Protein AF-A0A9P5VCS3-F1 (afdb_monomer)

Secondary structure (DSSP, 8-state):
----HHHHHHHHHHHHHHHHHHHHHHHHHHHHHHHHHHHHHHHHHHHTT-HHHHHHTTT-HHHHHHHHHHHHHHHHHHHHHHHHHHHHHTTSTTHHHHHHHHHHHHHHHHHHHHHHHHHTS---HHHHHHHHHHTHHHH--

Organism: NCBI:txid64567

Foldseek 3Di:
DDDDPPVVVVVVVVVVVVVVVVVVVVVCCVPVVVVCLVVVVQVVCVVVVVPVLVVVLPPCVVLLVVQLVVLLVVLVVVLVVLVVVLVVLVVDPPVSVVVNCQVNQLSVVLSSVVNVCCRRVVDHPVVSVVVCVVPVVVSRD

pLDDT: mean 70.72, std 9.52, range [37.81, 92.75]

Mean predicted aligned error: 12.25 Å

InterPro domains:
  IPR052786 Outer_spore_wall_assembly [PTHR34292] (11-140)
  IPR059112 Sulfate transporter CysZ/Etoposide-induced protein 2.4 [PF07264] (11-136)

Radius of gyration: 20.96 Å; Cα contacts (8 Å, |Δi|>4): 54; chains: 1; bounding box: 42×33×68 Å

Sequence (141 aa):
MPTLPWVGERFVSVIFVLLEIALMIVLFYLIILPIYQDGLFDRVLKLRGLRHVLEANRGNDVAKCMRGVNGGLFILLCQIIVLILTLPLNLIPILGQILYATINGWILTFGIRFHYDAEIRNMPVSQSRREAWGRKSEYTR

Solvent-accessible surface area (backbone atoms only — not comparable to full-atom values): 7999 Å² total; per-residue (Å²): 132,84,79,71,69,73,59,60,57,53,52,51,52,52,52,49,53,52,49,50,52,51,51,52,50,52,54,48,48,68,57,49,48,57,56,51,51,55,55,53,48,55,50,53,39,48,74,70,69,48,48,67,61,59,62,75,56,75,80,51,67,69,65,44,51,55,47,50,52,54,49,49,51,51,48,51,50,54,50,51,53,49,49,62,62,37,56,71,39,51,74,42,80,67,62,21,52,55,52,42,50,53,54,50,51,45,50,52,52,47,48,61,50,44,55,51,40,39,68,70,68,67,45,53,70,72,58,53,50,53,54,52,64,73,43,50,74,78,72,75,112

Structure (mmCIF, N/CA/C/O backbone):
data_AF-A0A9P5VCS3-F1
#
_entry.id   AF-A0A9P5VCS3-F1
#
loop_
_atom_site.group_PDB
_atom_site.id
_atom_site.type_symbol
_atom_site.label_atom_id
_atom_site.label_alt_id
_atom_site.label_comp_id
_atom_site.label_asym_id
_atom_site.label_entity_id
_atom_site.label_seq_id
_atom_site.pdbx_PDB_ins_code
_atom_site.Cartn_x
_atom_site.Cartn_y
_atom_site.Cartn_z
_atom_site.occupancy
_atom_site.B_iso_or_equiv
_atom_site.auth_seq_id
_atom_site.auth_comp_id
_atom_site.auth_asym_id
_atom_site.auth_atom_id
_atom_site.pdbx_PDB_model_num
ATOM 1 N N . MET A 1 1 ? 15.287 -1.267 -51.463 1.00 46.09 1 MET A N 1
ATOM 2 C CA . MET A 1 1 ? 14.666 -2.006 -50.343 1.00 46.09 1 MET A CA 1
ATOM 3 C C . MET A 1 1 ? 13.739 -1.038 -49.626 1.00 46.09 1 MET A C 1
ATOM 5 O O . MET A 1 1 ? 14.257 -0.108 -49.021 1.00 46.09 1 MET A O 1
ATOM 9 N N . PRO A 1 2 ? 12.409 -1.145 -49.776 1.00 52.50 2 PRO A N 1
ATOM 10 C CA . PRO A 1 2 ? 11.499 -0.241 -49.091 1.00 52.50 2 PRO A CA 1
ATOM 11 C C . PRO A 1 2 ? 11.452 -0.652 -47.618 1.00 52.50 2 PRO A C 1
ATOM 13 O O . PRO A 1 2 ? 11.112 -1.787 -47.290 1.00 52.50 2 PRO A O 1
ATOM 16 N N . THR A 1 3 ? 11.847 0.250 -46.726 1.00 57.00 3 THR A N 1
ATOM 17 C CA . THR A 1 3 ? 11.528 0.135 -45.304 1.00 57.00 3 THR A CA 1
ATOM 18 C C . THR A 1 3 ? 10.004 0.118 -45.186 1.00 57.00 3 THR A C 1
ATOM 20 O O . THR A 1 3 ? 9.336 0.892 -45.860 1.00 57.00 3 THR A O 1
ATOM 23 N N . LEU A 1 4 ? 9.443 -0.829 -44.431 1.00 58.59 4 LEU A N 1
ATOM 24 C CA . LEU A 1 4 ? 7.998 -1.039 -44.277 1.00 58.59 4 LEU A CA 1
ATOM 25 C C . LEU A 1 4 ? 7.465 -0.091 -43.169 1.00 58.59 4 LEU A C 1
ATOM 27 O O . LEU A 1 4 ? 7.538 -0.460 -41.996 1.00 58.59 4 LEU A O 1
ATOM 31 N N . PRO A 1 5 ? 6.928 1.113 -43.470 1.00 57.81 5 PRO A N 1
ATOM 32 C CA . PRO A 1 5 ? 6.362 2.011 -42.448 1.00 57.81 5 PRO A CA 1
ATOM 33 C C . PRO A 1 5 ? 5.125 1.414 -41.749 1.00 57.81 5 PRO A C 1
ATOM 35 O O . PRO A 1 5 ? 4.841 1.717 -40.596 1.00 57.81 5 PRO A O 1
ATOM 38 N N . TRP A 1 6 ? 4.448 0.473 -42.410 1.00 58.41 6 TRP A N 1
ATOM 39 C CA . TRP A 1 6 ? 3.184 -0.135 -41.986 1.00 58.41 6 TRP A CA 1
ATOM 40 C C . TRP A 1 6 ? 3.247 -0.981 -40.710 1.00 58.41 6 TRP A C 1
ATOM 42 O O . TRP A 1 6 ? 2.216 -1.251 -40.094 1.00 58.41 6 TRP A O 1
ATOM 52 N N . VAL A 1 7 ? 4.433 -1.460 -40.332 1.00 62.03 7 VAL A N 1
ATOM 53 C CA . VAL A 1 7 ? 4.595 -2.343 -39.169 1.00 62.03 7 VAL A CA 1
ATOM 54 C C . VAL A 1 7 ? 4.700 -1.518 -37.887 1.00 62.03 7 VAL A C 1
ATOM 56 O O . VAL A 1 7 ? 4.031 -1.837 -36.907 1.00 62.03 7 VAL A O 1
ATOM 59 N N . GLY A 1 8 ? 5.456 -0.414 -37.912 1.00 64.50 8 GLY A N 1
ATOM 60 C CA . GLY A 1 8 ? 5.607 0.486 -36.765 1.00 64.50 8 GLY A CA 1
ATOM 61 C C . GLY A 1 8 ? 4.290 1.140 -36.339 1.00 64.50 8 GLY A C 1
ATOM 62 O O . GLY A 1 8 ? 3.982 1.178 -35.152 1.00 64.50 8 GLY A O 1
ATOM 63 N N . GLU A 1 9 ? 3.465 1.566 -37.298 1.00 70.56 9 GLU A N 1
ATOM 64 C CA . GLU A 1 9 ? 2.173 2.219 -37.028 1.00 70.56 9 GLU A CA 1
ATOM 65 C C . GLU A 1 9 ? 1.182 1.304 -36.290 1.00 70.56 9 GLU A C 1
ATOM 67 O O . GLU A 1 9 ? 0.475 1.737 -35.377 1.00 70.56 9 GLU A O 1
ATOM 72 N N . ARG A 1 10 ? 1.173 0.006 -36.621 1.00 74.94 10 ARG A N 1
ATOM 73 C CA . ARG A 1 10 ? 0.313 -0.986 -35.956 1.00 74.94 10 ARG A CA 1
ATOM 74 C C . ARG A 1 10 ? 0.747 -1.239 -34.516 1.00 74.94 10 ARG A C 1
ATOM 76 O O . ARG A 1 10 ? -0.106 -1.358 -33.643 1.00 74.94 10 ARG A O 1
ATOM 83 N N . PHE A 1 11 ? 2.053 -1.274 -34.252 1.00 83.56 11 PHE A N 1
ATOM 84 C CA . PHE A 1 11 ? 2.569 -1.417 -32.889 1.00 83.56 11 PHE A CA 1
ATOM 85 C C . PHE A 1 11 ? 2.213 -0.218 -32.011 1.00 83.56 11 PHE A C 1
ATOM 87 O O . PHE A 1 11 ? 1.785 -0.407 -30.875 1.00 83.56 11 PHE A O 1
ATOM 94 N N . VAL A 1 12 ? 2.317 1.002 -32.544 1.00 82.88 12 VAL A N 1
ATOM 95 C CA . VAL A 1 12 ? 1.939 2.221 -31.811 1.00 82.88 12 VAL A CA 1
ATOM 96 C C . VAL A 1 12 ? 0.450 2.206 -31.463 1.00 82.88 12 VAL A C 1
ATOM 98 O O . VAL A 1 12 ? 0.092 2.460 -30.315 1.00 82.88 12 VAL A O 1
ATOM 101 N N . SER A 1 13 ? -0.413 1.840 -32.415 1.00 85.31 13 SER A N 1
ATOM 102 C CA . SER A 1 13 ? -1.857 1.734 -32.174 1.00 85.31 13 SER A CA 1
ATOM 103 C C . SER A 1 13 ? -2.192 0.706 -31.087 1.00 85.31 13 SER A C 1
ATOM 105 O O . SER A 1 13 ? -2.954 1.011 -30.172 1.00 85.31 13 SER A O 1
ATOM 107 N N . VAL A 1 14 ? -1.567 -0.477 -31.118 1.00 88.44 14 VAL A N 1
ATOM 108 C CA . VAL A 1 14 ? -1.768 -1.509 -30.086 1.00 88.44 14 VAL A CA 1
ATOM 109 C C . VAL A 1 14 ? -1.313 -1.023 -28.706 1.00 88.44 14 VAL A C 1
ATOM 111 O O . VAL A 1 14 ? -2.023 -1.235 -27.726 1.00 88.44 14 VAL A O 1
ATOM 114 N N . ILE A 1 15 ? -0.169 -0.338 -28.611 1.00 88.50 15 ILE A N 1
ATOM 115 C CA . ILE A 1 15 ? 0.335 0.206 -27.339 1.00 88.50 15 ILE A CA 1
ATOM 116 C C . ILE A 1 15 ? -0.635 1.242 -26.760 1.00 88.50 15 ILE A C 1
ATOM 118 O O . ILE A 1 15 ? -0.915 1.203 -25.564 1.00 88.50 15 ILE A O 1
ATOM 122 N N . PHE A 1 16 ? -1.179 2.135 -27.591 1.00 87.94 16 PHE A N 1
ATOM 123 C CA . PHE A 1 16 ? -2.153 3.134 -27.146 1.00 87.94 16 PHE A CA 1
ATOM 124 C C . PHE A 1 16 ? -3.446 2.501 -26.632 1.00 87.94 16 PHE A C 1
ATOM 126 O O . PHE A 1 16 ? -3.923 2.891 -25.571 1.00 87.94 16 PHE A O 1
ATOM 133 N N . VAL A 1 17 ? -3.968 1.488 -27.327 1.00 91.75 17 VAL A N 1
ATOM 134 C CA . VAL A 1 17 ? -5.169 0.761 -26.888 1.00 91.75 17 VAL A CA 1
ATOM 135 C C . VAL A 1 17 ? -4.922 0.045 -25.557 1.00 91.75 17 VAL A C 1
ATOM 137 O O . VAL A 1 17 ? -5.755 0.104 -24.655 1.00 91.75 17 VAL A O 1
ATOM 140 N N . LEU A 1 18 ? -3.762 -0.597 -25.389 1.00 89.75 18 LEU A N 1
ATOM 141 C CA . LEU A 1 18 ? -3.399 -1.231 -24.118 1.00 89.75 18 LEU A CA 1
ATOM 142 C C . LEU A 1 18 ? -3.268 -0.207 -22.984 1.00 89.75 18 LEU A C 1
ATOM 144 O O . LEU A 1 18 ? -3.730 -0.467 -21.873 1.00 89.75 18 LEU A O 1
ATOM 148 N N . LEU A 1 19 ? -2.665 0.951 -23.259 1.00 89.00 19 LEU A N 1
ATOM 149 C CA . LEU A 1 19 ? -2.516 2.033 -22.289 1.00 89.00 19 LEU A CA 1
ATOM 150 C C . LEU A 1 19 ? -3.873 2.625 -21.888 1.00 89.00 19 LEU A C 1
ATOM 152 O O . LEU A 1 19 ? -4.106 2.852 -20.704 1.00 89.00 19 LEU A O 1
ATOM 156 N N . GLU A 1 20 ? -4.779 2.824 -22.843 1.00 91.62 20 GLU A N 1
ATOM 157 C CA . GLU A 1 20 ? -6.138 3.304 -22.593 1.00 91.62 20 GLU A CA 1
ATOM 158 C C . GLU A 1 20 ? -6.926 2.323 -21.720 1.00 91.62 20 GLU A C 1
ATOM 160 O O . GLU A 1 20 ? -7.482 2.720 -20.697 1.00 91.62 20 GLU A O 1
ATOM 165 N N . ILE A 1 21 ? -6.908 1.029 -22.056 1.00 92.75 21 ILE A N 1
ATOM 166 C CA . ILE A 1 21 ? -7.575 -0.007 -21.257 1.00 92.75 21 ILE A CA 1
ATOM 167 C C . ILE A 1 21 ? -6.987 -0.053 -19.844 1.00 92.75 21 ILE A C 1
ATOM 169 O O . ILE A 1 21 ? -7.735 -0.078 -18.867 1.00 92.75 21 ILE A O 1
ATOM 173 N N . ALA A 1 22 ? -5.659 -0.025 -19.711 1.00 82.12 22 ALA A N 1
ATOM 174 C CA . ALA A 1 22 ? -5.002 -0.017 -18.408 1.00 82.12 22 ALA A CA 1
ATOM 175 C C . ALA A 1 22 ? -5.395 1.216 -17.579 1.00 82.12 22 ALA A C 1
ATOM 177 O O . ALA A 1 22 ? -5.701 1.086 -16.393 1.00 82.12 22 ALA A O 1
ATOM 178 N N . LEU A 1 23 ? -5.444 2.397 -18.198 1.00 84.75 23 LEU A N 1
ATOM 179 C CA . LEU A 1 23 ? -5.839 3.636 -17.533 1.00 84.75 23 LEU A CA 1
ATOM 180 C C . LEU A 1 23 ? -7.304 3.588 -17.086 1.00 84.75 23 LEU A C 1
ATOM 182 O O . LEU A 1 23 ? -7.599 3.938 -15.944 1.00 84.75 23 LEU A O 1
ATOM 186 N N . MET A 1 24 ? -8.203 3.087 -17.935 1.00 87.44 24 MET A N 1
ATOM 187 C CA . MET A 1 24 ? -9.618 2.907 -17.598 1.00 87.44 24 MET A CA 1
ATOM 188 C C . MET A 1 24 ? -9.811 1.928 -16.439 1.00 87.44 24 MET A C 1
ATOM 190 O O . MET A 1 24 ? -10.588 2.204 -15.527 1.00 87.44 24 MET A O 1
ATOM 194 N N . ILE A 1 25 ? -9.070 0.817 -16.428 1.00 86.81 25 ILE A N 1
ATOM 195 C CA . ILE A 1 25 ? -9.080 -0.151 -15.325 1.00 86.81 25 ILE A CA 1
ATOM 196 C C . ILE A 1 25 ? -8.612 0.511 -14.026 1.00 86.81 25 ILE A C 1
ATOM 198 O O . ILE A 1 25 ? -9.281 0.396 -13.000 1.00 86.81 25 ILE A O 1
ATOM 202 N N . VAL A 1 26 ? -7.485 1.226 -14.056 1.00 75.19 26 VAL A N 1
ATOM 203 C CA . VAL A 1 26 ? -6.944 1.909 -12.871 1.00 75.19 26 VAL A CA 1
ATOM 204 C C . VAL A 1 26 ? -7.938 2.937 -12.335 1.00 75.19 26 VAL A C 1
ATOM 206 O O . VAL A 1 26 ? -8.184 2.978 -11.132 1.00 75.19 26 VAL A O 1
ATOM 209 N N . LEU A 1 27 ? -8.550 3.727 -13.215 1.00 76.44 27 LEU A N 1
ATOM 210 C CA . LEU A 1 27 ? -9.522 4.749 -12.840 1.00 76.44 27 LEU A CA 1
ATOM 211 C C . LEU A 1 27 ? -10.797 4.123 -12.253 1.00 76.44 27 LEU A C 1
ATOM 213 O O . LEU A 1 27 ? -11.299 4.586 -11.230 1.00 76.44 27 LEU A O 1
ATOM 217 N N . PHE A 1 28 ? -11.265 3.015 -12.831 1.00 80.12 28 PHE A N 1
ATOM 218 C CA . PHE A 1 28 ? -12.378 2.229 -12.299 1.00 80.12 28 PHE A CA 1
ATOM 219 C C . PHE A 1 28 ? -12.074 1.699 -10.893 1.00 80.12 28 PHE A C 1
ATOM 221 O O . PHE A 1 28 ? -12.869 1.906 -9.976 1.00 80.12 28 PHE A O 1
ATOM 228 N N . TYR A 1 29 ? -10.908 1.075 -10.688 1.00 74.94 29 TYR A N 1
ATOM 229 C CA . TYR A 1 29 ? -10.500 0.586 -9.369 1.00 74.94 29 TYR A CA 1
ATOM 230 C C . TYR A 1 29 ? -10.329 1.721 -8.356 1.00 74.94 29 TYR A C 1
ATOM 232 O O . TYR A 1 29 ? -10.758 1.567 -7.217 1.00 74.94 29 TYR A O 1
ATOM 240 N N . LEU A 1 30 ? -9.770 2.866 -8.752 1.00 69.56 30 LEU A N 1
ATOM 241 C CA . LEU A 1 30 ? -9.594 4.019 -7.864 1.00 69.56 30 LEU A CA 1
ATOM 242 C C . LEU A 1 30 ? -10.917 4.607 -7.368 1.00 69.56 30 LEU A C 1
ATOM 244 O O . LEU A 1 30 ? -10.947 5.154 -6.272 1.00 69.56 30 LEU A O 1
ATOM 248 N N . ILE A 1 31 ? -11.996 4.507 -8.146 1.00 73.31 31 ILE A N 1
ATOM 249 C CA . ILE A 1 31 ? -13.306 5.047 -7.759 1.00 73.31 31 ILE A CA 1
ATOM 250 C C . ILE A 1 31 ? -14.139 3.997 -7.026 1.00 73.31 31 ILE A C 1
ATOM 252 O O . ILE A 1 31 ? -14.725 4.276 -5.985 1.00 73.31 31 ILE A O 1
ATOM 256 N N . ILE A 1 32 ? -14.212 2.783 -7.565 1.00 73.50 32 ILE A N 1
ATOM 257 C CA . ILE A 1 32 ? -15.149 1.767 -7.079 1.00 73.50 32 ILE A CA 1
ATOM 258 C C . ILE A 1 32 ? -14.613 1.055 -5.847 1.00 73.50 32 ILE A C 1
ATOM 260 O O . ILE A 1 32 ? -15.387 0.769 -4.934 1.00 73.50 32 ILE A O 1
ATOM 264 N N . LEU A 1 33 ? -13.308 0.783 -5.788 1.00 74.00 33 LEU A N 1
ATOM 265 C CA . LEU A 1 33 ? -12.731 0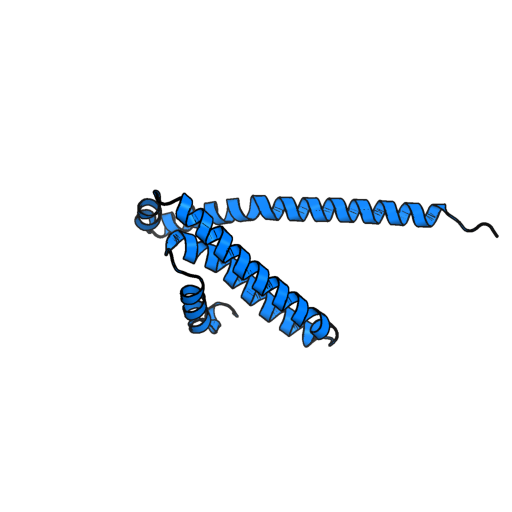.051 -4.666 1.00 74.00 33 LEU A CA 1
ATOM 266 C C . LEU A 1 33 ? -12.941 0.780 -3.326 1.00 74.00 33 LEU A C 1
ATOM 268 O O . LEU A 1 33 ? -13.405 0.107 -2.406 1.00 74.00 33 LEU A O 1
ATOM 272 N N . PRO A 1 34 ? -12.719 2.108 -3.199 1.00 69.69 34 PRO A N 1
ATOM 273 C CA . PRO A 1 34 ? -13.010 2.826 -1.956 1.00 69.69 34 PRO A CA 1
ATOM 274 C C . PRO A 1 34 ? -14.488 2.747 -1.561 1.00 69.69 34 PRO A C 1
ATOM 276 O O . PRO A 1 34 ? -14.805 2.384 -0.436 1.00 69.69 34 PRO A O 1
ATOM 279 N N . ILE A 1 35 ? -15.406 2.953 -2.514 1.00 70.81 35 ILE A N 1
ATOM 280 C CA . ILE A 1 35 ? -16.856 2.907 -2.254 1.00 70.81 35 ILE A CA 1
ATOM 281 C C . ILE A 1 35 ? -17.281 1.531 -1.719 1.00 70.81 35 ILE A C 1
ATOM 283 O O . ILE A 1 35 ? -18.075 1.425 -0.780 1.00 70.81 35 ILE A O 1
ATOM 287 N N . TYR A 1 36 ? -16.757 0.456 -2.313 1.00 77.06 36 TYR A N 1
ATOM 288 C CA . TYR A 1 36 ? -17.034 -0.902 -1.848 1.00 77.06 36 TYR A CA 1
ATOM 289 C C . TYR A 1 36 ? -16.395 -1.194 -0.492 1.00 77.06 36 TYR A C 1
ATOM 291 O O . TYR A 1 36 ? -17.017 -1.873 0.326 1.00 77.06 36 TYR A O 1
ATOM 299 N N . GLN A 1 37 ? -15.177 -0.706 -0.251 1.00 75.81 37 GLN A N 1
ATOM 300 C CA . GLN A 1 37 ? -14.481 -0.865 1.024 1.00 75.81 37 GLN A CA 1
ATOM 301 C C . GLN A 1 37 ? -15.266 -0.205 2.160 1.00 75.81 37 GLN A C 1
ATOM 303 O O . GLN A 1 37 ? -15.570 -0.886 3.142 1.00 75.81 37 GLN A O 1
ATOM 308 N N . ASP A 1 38 ? -15.709 1.039 1.975 1.00 71.94 38 ASP A N 1
ATOM 309 C CA . ASP A 1 38 ? -16.500 1.777 2.965 1.00 71.94 38 ASP A CA 1
ATOM 310 C C . ASP A 1 38 ? -17.835 1.074 3.244 1.00 71.94 38 ASP A C 1
ATOM 312 O O . ASP A 1 38 ? -18.199 0.811 4.393 1.00 71.94 38 ASP A O 1
ATOM 316 N N . GLY A 1 39 ? -18.550 0.670 2.188 1.00 75.31 39 GLY A N 1
ATOM 317 C CA . GLY A 1 39 ? -19.844 -0.001 2.313 1.00 75.31 39 GLY A CA 1
ATOM 318 C C . GLY A 1 39 ? -19.766 -1.393 2.954 1.00 75.31 39 GLY A C 1
ATOM 319 O O . GLY A 1 39 ? -20.631 -1.760 3.759 1.00 75.31 39 GLY A O 1
ATOM 320 N N . LE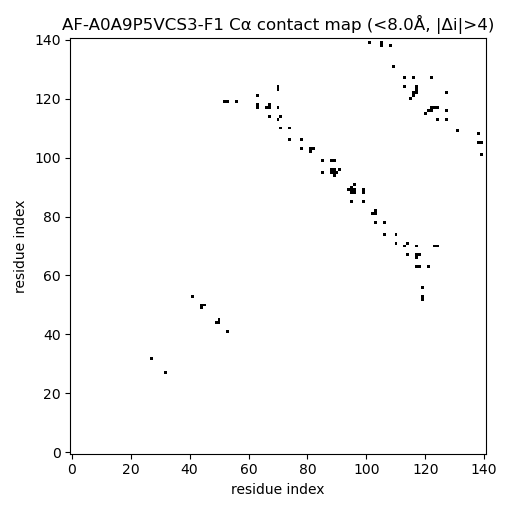U A 1 40 ? -18.746 -2.187 2.610 1.00 83.44 40 LEU A N 1
ATOM 321 C CA . LEU A 1 40 ? -18.511 -3.503 3.210 1.00 83.44 40 LEU A CA 1
ATOM 322 C C . LEU A 1 4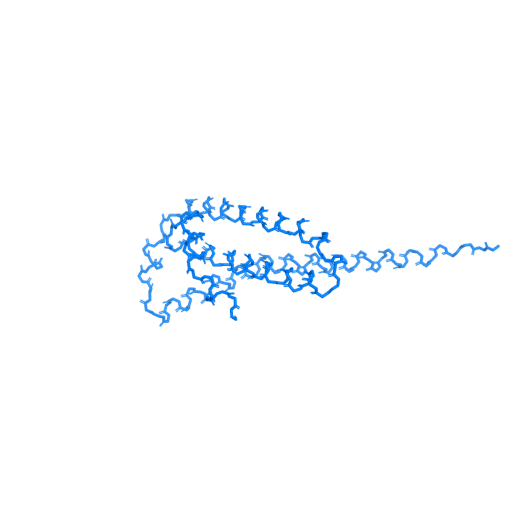0 ? -18.179 -3.355 4.693 1.00 83.44 40 LEU A C 1
ATOM 324 O O . LEU A 1 40 ? -18.713 -4.080 5.536 1.00 83.44 40 LEU A O 1
ATOM 328 N N . PHE A 1 41 ? -17.324 -2.394 5.009 1.00 74.12 41 PHE A N 1
ATOM 329 C CA . PHE A 1 41 ? -16.868 -2.145 6.358 1.00 74.12 41 PHE A CA 1
ATOM 330 C C . PHE A 1 41 ? -18.002 -1.685 7.284 1.00 74.12 41 PHE A C 1
ATOM 332 O O . PHE A 1 41 ? -18.191 -2.258 8.361 1.00 74.12 41 PHE A O 1
ATOM 339 N N . ASP A 1 42 ? -18.837 -0.752 6.822 1.00 76.94 42 ASP A N 1
ATOM 340 C CA . ASP A 1 42 ? -20.048 -0.309 7.515 1.00 76.94 42 ASP A CA 1
ATOM 341 C C . ASP A 1 42 ? -20.967 -1.476 7.883 1.00 76.94 42 ASP A C 1
ATOM 343 O O . ASP A 1 42 ? -21.526 -1.540 8.984 1.00 76.94 42 ASP A O 1
ATOM 347 N N . ARG A 1 43 ? -21.138 -2.423 6.954 1.00 81.44 43 ARG A N 1
ATOM 348 C CA . ARG A 1 43 ? -21.949 -3.624 7.176 1.00 81.44 43 ARG A CA 1
ATOM 349 C C . ARG A 1 43 ? -21.300 -4.554 8.197 1.00 81.44 43 ARG A C 1
ATOM 351 O O . ARG A 1 43 ? -21.994 -5.019 9.098 1.00 81.44 43 ARG A O 1
ATOM 358 N N . VAL A 1 44 ? -19.991 -4.791 8.110 1.00 84.12 44 VAL A N 1
ATOM 359 C CA . VAL A 1 44 ? -19.261 -5.646 9.063 1.00 84.12 44 VAL A CA 1
ATOM 360 C C . VAL A 1 44 ? -19.304 -5.068 10.481 1.00 84.12 44 VAL A C 1
ATOM 362 O O . VAL A 1 44 ? -19.540 -5.813 11.434 1.00 84.12 44 VAL A O 1
ATOM 365 N N . LEU A 1 45 ? -19.145 -3.753 10.646 1.00 79.19 45 LEU A N 1
ATOM 366 C CA . LEU A 1 45 ? -19.263 -3.103 11.955 1.00 79.19 45 LEU A CA 1
ATOM 367 C C . LEU A 1 45 ? -20.675 -3.204 12.536 1.00 79.19 45 LEU A C 1
ATOM 369 O O . LEU A 1 45 ? -20.826 -3.475 13.730 1.00 79.19 45 LEU A O 1
ATOM 373 N N . LYS A 1 46 ? -21.707 -3.026 11.699 1.00 80.88 46 LYS A N 1
ATOM 374 C CA . LYS A 1 46 ? -23.109 -3.205 12.107 1.00 80.88 46 LYS A CA 1
ATOM 375 C C . LYS A 1 46 ? -23.370 -4.640 12.566 1.00 80.88 46 LYS A C 1
ATOM 377 O O . LYS A 1 46 ? -23.979 -4.827 13.614 1.00 80.88 46 LYS A O 1
ATOM 382 N N . LEU A 1 47 ? -22.849 -5.636 11.845 1.00 86.00 47 LEU A N 1
ATOM 383 C CA . LEU A 1 47 ? -22.969 -7.054 12.207 1.00 86.00 47 LEU A CA 1
ATOM 384 C C . LEU A 1 47 ? -22.236 -7.406 13.510 1.00 86.00 47 LEU A C 1
ATOM 386 O O . LEU A 1 47 ? -22.702 -8.257 14.259 1.00 86.00 47 LEU A O 1
ATOM 390 N N . ARG A 1 48 ? -21.121 -6.733 13.821 1.00 83.50 48 ARG A N 1
ATOM 391 C CA . ARG A 1 48 ? -20.390 -6.906 15.090 1.00 83.50 48 ARG A CA 1
ATOM 392 C C . ARG A 1 48 ? -20.970 -6.097 16.263 1.00 83.50 48 ARG A C 1
ATOM 394 O O . ARG A 1 48 ? -20.374 -6.088 17.335 1.00 83.50 48 ARG A O 1
ATOM 401 N N . GLY A 1 49 ? -22.096 -5.400 16.080 1.00 80.25 49 GLY A N 1
ATOM 402 C CA . GLY A 1 49 ? -22.753 -4.619 17.138 1.00 80.25 49 GLY A CA 1
ATOM 403 C C . GLY A 1 49 ? -22.095 -3.267 17.461 1.00 80.25 49 GLY A C 1
ATOM 404 O O . GLY A 1 49 ? -22.509 -2.584 18.394 1.00 80.25 49 GLY A O 1
ATOM 405 N N . LEU A 1 50 ? -21.109 -2.820 16.675 1.00 79.19 50 LEU A N 1
ATOM 406 C CA . LEU A 1 50 ? -20.360 -1.569 16.898 1.00 79.19 50 LEU A CA 1
ATOM 407 C C . LEU A 1 50 ? -21.023 -0.333 16.267 1.00 79.19 50 LEU A C 1
ATOM 409 O O . LEU A 1 50 ? -20.373 0.673 15.988 1.00 79.19 50 LEU A O 1
ATOM 413 N N . ARG A 1 51 ? -22.340 -0.380 16.053 1.00 74.06 51 ARG A N 1
ATOM 414 C CA . ARG A 1 51 ? -23.100 0.671 15.360 1.00 74.06 51 ARG A CA 1
ATOM 415 C C . ARG A 1 51 ? -22.996 2.051 16.033 1.00 74.06 51 ARG A C 1
ATOM 417 O O . ARG A 1 51 ? -22.961 3.061 15.338 1.00 74.06 51 ARG A O 1
ATOM 424 N N . HIS A 1 52 ? -22.862 2.086 17.359 1.00 74.06 52 HIS A N 1
ATOM 425 C CA . HIS A 1 52 ? -22.700 3.319 18.137 1.00 74.06 52 HIS A CA 1
ATOM 426 C C . HIS A 1 52 ? -21.423 4.107 17.779 1.00 74.06 52 HIS A C 1
ATOM 428 O O . HIS A 1 52 ? -21.424 5.332 17.842 1.00 74.06 52 HIS A O 1
ATOM 434 N N . VAL A 1 53 ? -20.348 3.431 17.351 1.00 70.44 53 VAL A N 1
ATOM 435 C CA . VAL A 1 53 ? -19.077 4.072 16.956 1.00 70.44 53 VAL A CA 1
ATOM 436 C C . VAL A 1 53 ? -19.206 4.791 15.609 1.00 70.44 53 VAL A C 1
ATOM 438 O O . VAL A 1 53 ? -18.573 5.825 15.385 1.00 70.44 53 VAL A O 1
ATOM 441 N N . LEU A 1 54 ? -20.048 4.258 14.719 1.00 69.12 54 LEU A N 1
ATOM 442 C CA . LEU A 1 54 ? -20.337 4.860 13.420 1.00 69.12 54 LEU A CA 1
ATOM 443 C C . LEU A 1 54 ? -21.207 6.116 13.580 1.00 69.12 54 LEU A C 1
ATOM 445 O O . LEU A 1 54 ? -20.941 7.147 12.968 1.00 69.12 54 LEU A O 1
ATOM 449 N N . GLU A 1 55 ? -22.218 6.043 14.449 1.00 69.62 55 GLU A N 1
ATOM 450 C CA . GLU A 1 55 ? -23.146 7.149 14.712 1.00 69.62 55 GLU A CA 1
ATOM 451 C C . GLU A 1 55 ? -22.475 8.300 15.484 1.00 69.62 55 GLU A C 1
ATOM 453 O O . GLU A 1 55 ? -22.687 9.462 15.139 1.00 69.62 55 GLU A O 1
ATOM 458 N N . ALA A 1 56 ? -21.582 8.002 16.438 1.00 67.62 56 ALA A N 1
ATOM 459 C CA . ALA A 1 56 ? -20.814 9.012 17.179 1.00 67.62 56 ALA A CA 1
ATOM 460 C C . ALA A 1 56 ? -19.863 9.843 16.294 1.00 67.62 56 ALA A C 1
ATOM 462 O O . ALA A 1 56 ? -19.512 10.969 16.636 1.00 67.62 56 ALA A O 1
ATOM 463 N N . ASN A 1 57 ? -19.453 9.307 15.142 1.00 61.91 57 ASN A N 1
ATOM 464 C CA . ASN A 1 57 ? -18.520 9.961 14.229 1.00 61.91 57 ASN A CA 1
ATOM 465 C C . ASN A 1 57 ? -19.206 10.769 13.109 1.00 61.91 57 ASN A C 1
ATOM 467 O O . ASN A 1 57 ? -18.507 11.361 12.292 1.00 61.91 57 ASN A O 1
ATOM 471 N N . ARG A 1 58 ? -20.541 10.827 13.027 1.00 62.50 58 ARG A N 1
ATOM 472 C CA . ARG A 1 58 ? -21.292 11.330 11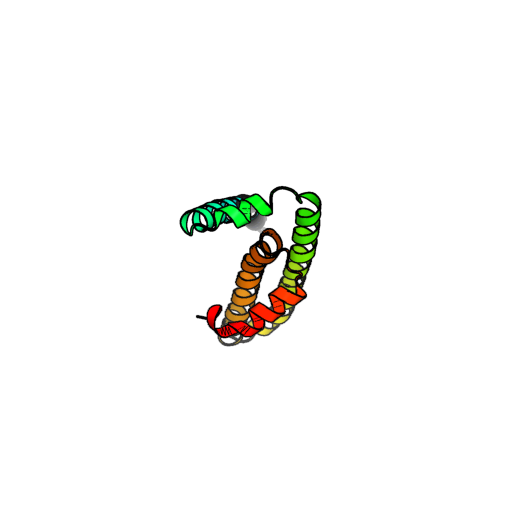.853 1.00 62.50 58 ARG A CA 1
ATOM 473 C C . ARG A 1 58 ? -21.331 12.866 11.665 1.00 62.50 58 ARG A C 1
ATOM 475 O O . ARG A 1 58 ? -22.089 13.340 10.834 1.00 62.50 58 ARG A O 1
ATOM 482 N N . GLY A 1 59 ? -20.566 13.648 12.435 1.00 59.50 59 GLY A N 1
ATOM 483 C CA . GLY A 1 59 ? -20.676 15.122 12.468 1.00 59.50 59 GLY A CA 1
ATOM 484 C C . GLY A 1 59 ? -19.407 15.927 12.155 1.00 59.50 59 GLY A C 1
ATOM 485 O O . GLY A 1 59 ? -19.434 17.144 12.285 1.00 59.50 59 GLY A O 1
ATOM 486 N N . ASN A 1 60 ? -18.293 15.288 11.777 1.00 60.72 60 ASN A N 1
ATOM 487 C CA . ASN A 1 60 ? -16.977 15.943 11.636 1.00 60.72 60 ASN A CA 1
ATOM 488 C C . ASN A 1 60 ? -16.377 15.809 10.219 1.00 60.72 60 ASN A C 1
ATOM 490 O O . ASN A 1 60 ? -15.183 15.558 10.047 1.00 60.72 60 ASN A O 1
ATOM 494 N N . ASP A 1 61 ? -17.207 15.966 9.189 1.00 60.38 61 ASP A N 1
ATOM 495 C CA . ASP A 1 61 ? -16.871 15.589 7.806 1.00 60.38 61 ASP A CA 1
ATOM 496 C C . ASP A 1 61 ? -15.702 16.384 7.198 1.00 60.38 61 ASP A C 1
ATOM 498 O O . ASP A 1 61 ? -14.854 15.819 6.506 1.00 60.38 61 ASP A O 1
ATOM 502 N N . VAL A 1 62 ? -15.570 17.675 7.519 1.00 60.59 62 VAL A N 1
ATOM 503 C CA . VAL A 1 62 ? -14.494 18.526 6.971 1.00 60.59 62 VAL A CA 1
ATOM 504 C C . VAL A 1 62 ? -13.123 18.156 7.554 1.00 60.59 62 VAL A C 1
ATOM 506 O O . VAL A 1 62 ? -12.133 18.040 6.829 1.00 60.59 62 VAL A O 1
ATOM 509 N N . ALA A 1 63 ? -13.060 17.906 8.866 1.00 61.56 63 ALA A N 1
ATOM 510 C CA . ALA A 1 63 ? -11.829 17.501 9.543 1.00 61.56 63 ALA A CA 1
ATOM 511 C C . ALA A 1 63 ? -11.385 16.086 9.134 1.00 61.56 63 ALA A C 1
ATOM 513 O O . ALA A 1 63 ? -10.182 15.824 9.034 1.00 61.56 63 ALA A O 1
ATOM 514 N N . LYS A 1 64 ? -12.344 15.191 8.862 1.00 61.31 64 LYS A N 1
ATOM 515 C CA . LYS A 1 64 ? -12.086 13.853 8.317 1.00 61.31 64 LYS A CA 1
ATOM 516 C C . LYS A 1 64 ? -11.528 13.911 6.903 1.00 61.31 64 LYS A C 1
ATOM 518 O O . LYS A 1 64 ? -10.516 13.268 6.650 1.00 61.31 64 LYS A O 1
ATOM 523 N N . CYS A 1 65 ? -12.108 14.732 6.027 1.00 61.56 65 CYS A N 1
ATOM 524 C CA . CYS A 1 65 ? -11.612 14.911 4.665 1.00 61.56 65 CYS A CA 1
ATOM 525 C C . CYS A 1 65 ? -10.155 15.408 4.661 1.00 61.56 65 CYS A C 1
ATOM 527 O O . CYS A 1 65 ? -9.288 14.778 4.060 1.00 61.56 65 CYS A O 1
ATOM 529 N N . MET A 1 66 ? -9.830 16.455 5.432 1.00 62.25 66 MET A N 1
ATOM 530 C CA . MET A 1 66 ? -8.447 16.955 5.524 1.00 62.25 66 MET A CA 1
ATOM 531 C C . MET A 1 66 ? -7.463 15.931 6.109 1.00 62.25 66 MET A C 1
ATOM 533 O O . MET A 1 66 ? -6.327 15.839 5.640 1.00 62.25 66 MET A O 1
ATOM 537 N N . ARG A 1 67 ? -7.862 15.145 7.120 1.00 63.28 67 ARG A N 1
ATOM 538 C CA . ARG A 1 67 ? -7.002 14.085 7.679 1.00 63.28 67 ARG A CA 1
ATOM 539 C C . ARG A 1 67 ? -6.837 12.902 6.732 1.00 63.28 67 ARG A C 1
ATOM 541 O O . ARG A 1 67 ? -5.723 12.397 6.621 1.00 63.28 67 ARG A O 1
ATOM 548 N N . GLY A 1 68 ? -7.905 12.491 6.055 1.00 62.34 68 GLY A N 1
ATOM 549 C CA . GLY A 1 68 ? -7.885 11.440 5.043 1.00 62.34 68 GLY A CA 1
ATOM 550 C C . GLY A 1 68 ? -6.978 11.812 3.874 1.00 62.34 68 GLY A C 1
ATOM 551 O O . GLY A 1 68 ? -6.117 11.022 3.500 1.00 62.34 68 GLY A O 1
ATOM 552 N N . VAL A 1 69 ? -7.074 13.051 3.381 1.00 66.12 69 VAL A N 1
ATOM 553 C CA . VAL A 1 69 ? -6.209 13.571 2.311 1.00 66.12 69 VAL A CA 1
ATOM 554 C C . VAL A 1 69 ? -4.753 13.658 2.766 1.00 66.12 69 VAL A C 1
ATOM 556 O O . VAL A 1 69 ? -3.872 13.161 2.073 1.00 66.12 69 VAL A O 1
ATOM 559 N N . ASN A 1 70 ? -4.471 14.235 3.938 1.00 65.19 70 ASN A N 1
ATOM 560 C CA . ASN A 1 70 ? -3.091 14.404 4.405 1.00 65.19 70 ASN A CA 1
ATOM 561 C C . ASN A 1 70 ? -2.425 13.061 4.766 1.00 65.19 70 ASN A C 1
ATOM 563 O O . ASN A 1 70 ? -1.267 12.810 4.436 1.00 65.19 70 ASN A O 1
ATOM 567 N N . GLY A 1 71 ? -3.165 12.158 5.413 1.00 64.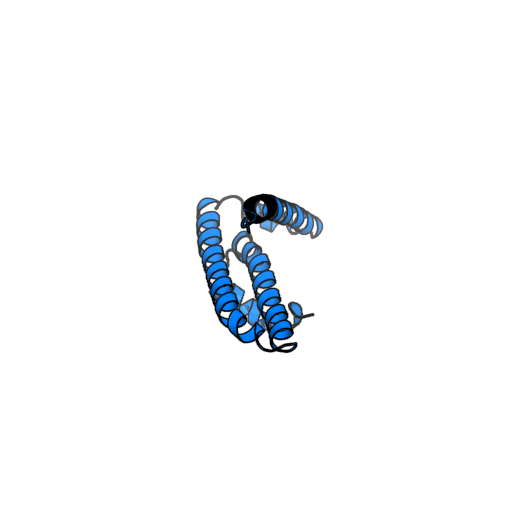69 71 GLY A N 1
ATOM 568 C CA . GLY A 1 71 ? -2.671 10.825 5.744 1.00 64.69 71 GLY A CA 1
ATOM 569 C C . GLY A 1 71 ? -2.550 9.913 4.520 1.00 64.69 71 GLY A C 1
ATOM 570 O O . GLY A 1 71 ? -1.552 9.206 4.389 1.00 64.69 71 GLY A O 1
ATOM 571 N N . GLY A 1 72 ? -3.502 9.992 3.586 1.00 67.12 72 GLY A N 1
ATOM 572 C CA . GLY A 1 72 ? -3.438 9.315 2.292 1.00 67.12 72 GLY A CA 1
ATOM 573 C C . GLY A 1 72 ? -2.250 9.788 1.456 1.00 67.12 72 GLY A C 1
ATOM 574 O O . GLY A 1 72 ? -1.487 8.961 0.963 1.00 67.12 72 GLY A O 1
ATOM 575 N N . LEU A 1 73 ? -2.017 11.103 1.382 1.00 70.31 73 LEU A N 1
ATOM 576 C CA . LEU A 1 73 ? -0.853 11.682 0.708 1.00 70.31 73 LEU A CA 1
ATOM 577 C C . LEU A 1 73 ? 0.461 11.203 1.337 1.00 70.31 73 LEU A C 1
ATOM 579 O O . LEU A 1 73 ? 1.386 10.830 0.621 1.00 70.31 73 LEU A O 1
ATOM 583 N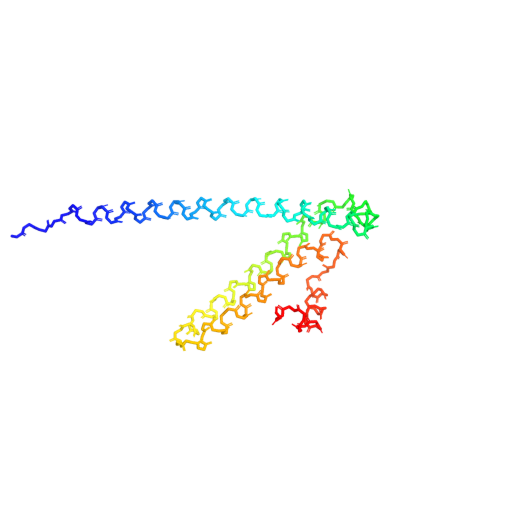 N . PHE A 1 74 ? 0.540 11.153 2.669 1.00 70.88 74 PHE A N 1
ATOM 584 C CA . PHE A 1 74 ? 1.721 10.646 3.366 1.00 70.88 74 PHE A CA 1
ATOM 585 C C . PHE A 1 74 ? 2.005 9.169 3.041 1.00 70.88 74 PHE A C 1
ATOM 587 O O . PHE A 1 74 ? 3.151 8.796 2.790 1.00 70.88 74 PHE A O 1
ATOM 594 N N . ILE A 1 75 ? 0.975 8.320 3.023 1.00 70.19 75 ILE A N 1
ATOM 595 C CA . ILE A 1 75 ? 1.119 6.898 2.680 1.00 70.19 75 ILE A CA 1
ATOM 596 C C . ILE A 1 75 ? 1.530 6.728 1.224 1.00 70.19 75 ILE A C 1
ATOM 598 O O . ILE A 1 75 ? 2.426 5.935 0.939 1.00 70.19 75 ILE A O 1
ATOM 602 N N . LEU A 1 76 ? 0.932 7.507 0.326 1.00 70.88 76 LEU A N 1
ATOM 603 C CA . LEU A 1 76 ? 1.259 7.499 -1.092 1.00 70.88 76 LEU A CA 1
ATOM 604 C C . LEU A 1 76 ? 2.721 7.915 -1.319 1.00 70.88 76 LEU A C 1
ATOM 606 O O . LEU A 1 76 ? 3.434 7.253 -2.068 1.00 70.88 76 LEU A O 1
ATOM 610 N N . LEU A 1 77 ? 3.216 8.924 -0.595 1.00 74.75 77 LEU A N 1
ATOM 611 C CA . LEU A 1 77 ? 4.634 9.295 -0.604 1.00 74.75 77 LEU A CA 1
ATOM 612 C C . LEU A 1 77 ? 5.535 8.166 -0.085 1.00 74.75 77 LEU A C 1
ATOM 614 O O . LEU A 1 77 ? 6.542 7.853 -0.718 1.00 74.75 77 LEU A O 1
ATOM 618 N N . CYS A 1 78 ? 5.179 7.513 1.025 1.00 71.50 78 CYS A N 1
ATOM 619 C CA . CYS A 1 78 ? 5.923 6.347 1.511 1.00 71.50 78 CYS A CA 1
ATOM 620 C C . CYS A 1 78 ? 5.948 5.209 0.483 1.00 71.50 78 CYS A C 1
ATOM 622 O O . CYS A 1 78 ? 6.989 4.580 0.294 1.00 71.50 78 CYS A O 1
ATOM 624 N N . GLN A 1 79 ? 4.828 4.963 -0.196 1.00 73.19 79 GLN A N 1
ATOM 625 C CA . GLN A 1 79 ? 4.715 3.939 -1.226 1.00 73.19 79 GLN A CA 1
ATOM 626 C C . GLN A 1 79 ? 5.586 4.268 -2.443 1.00 73.19 79 GLN A C 1
ATOM 628 O O . GLN A 1 79 ? 6.307 3.394 -2.914 1.00 73.19 79 GLN A O 1
ATOM 633 N N . ILE A 1 80 ? 5.607 5.527 -2.893 1.00 74.19 80 ILE A N 1
ATOM 634 C CA . ILE A 1 80 ? 6.499 5.990 -3.967 1.00 74.19 80 ILE A CA 1
ATOM 635 C C . ILE A 1 80 ? 7.969 5.791 -3.578 1.00 74.19 80 ILE A C 1
ATOM 637 O O . ILE A 1 80 ? 8.739 5.249 -4.368 1.00 74.19 80 ILE A O 1
ATOM 641 N N . ILE A 1 81 ? 8.365 6.175 -2.360 1.00 79.12 81 ILE A N 1
ATOM 642 C CA . ILE A 1 81 ? 9.747 6.008 -1.877 1.00 79.12 81 ILE A CA 1
ATOM 643 C C . ILE A 1 81 ? 10.147 4.530 -1.876 1.00 79.12 81 ILE A C 1
ATOM 645 O O . ILE A 1 81 ? 11.231 4.179 -2.339 1.00 79.12 81 ILE A O 1
ATOM 649 N N . VAL A 1 82 ? 9.271 3.648 -1.393 1.00 74.94 82 VAL A N 1
ATOM 650 C CA . VAL A 1 82 ? 9.523 2.203 -1.414 1.00 74.94 82 VAL A CA 1
ATOM 651 C C . VAL A 1 82 ? 9.611 1.670 -2.835 1.00 74.94 82 VAL A C 1
ATOM 653 O O . VAL A 1 82 ? 10.489 0.857 -3.112 1.00 74.94 82 VAL A O 1
ATOM 656 N N . LEU A 1 83 ? 8.764 2.136 -3.751 1.00 74.62 83 LEU A N 1
ATOM 657 C CA . LEU A 1 83 ? 8.827 1.738 -5.154 1.00 74.62 83 LEU A CA 1
ATOM 658 C C . LEU A 1 83 ? 10.183 2.119 -5.771 1.00 74.62 83 LEU A C 1
ATOM 660 O O . LEU A 1 83 ? 10.829 1.288 -6.403 1.00 74.62 83 LEU A O 1
ATOM 664 N N . ILE A 1 84 ? 10.657 3.342 -5.510 1.00 77.88 84 ILE A N 1
ATOM 665 C CA . ILE A 1 84 ? 11.963 3.838 -5.971 1.00 77.88 84 ILE A CA 1
ATOM 666 C C . ILE A 1 84 ? 13.112 3.015 -5.378 1.00 77.88 84 ILE A C 1
ATOM 668 O O . ILE A 1 84 ? 14.046 2.673 -6.095 1.00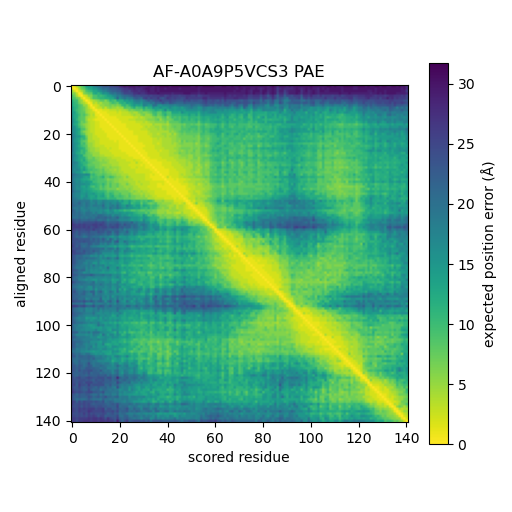 77.88 84 ILE A O 1
ATOM 672 N N . LEU A 1 85 ? 13.043 2.663 -4.091 1.00 75.62 85 LEU A N 1
ATOM 673 C CA . LEU A 1 85 ? 14.067 1.849 -3.425 1.00 75.62 85 LEU A CA 1
ATOM 674 C C . LEU A 1 85 ? 14.059 0.387 -3.879 1.00 75.62 85 LEU A C 1
ATOM 676 O O . LEU A 1 85 ? 15.100 -0.266 -3.890 1.00 75.62 85 LEU A O 1
ATOM 680 N N . THR A 1 86 ? 12.896 -0.140 -4.249 1.00 68.75 86 THR A N 1
ATOM 681 C CA . THR A 1 86 ? 12.750 -1.542 -4.653 1.00 68.75 86 THR A CA 1
ATOM 682 C C . THR A 1 86 ? 12.954 -1.765 -6.153 1.00 68.75 86 THR A C 1
ATOM 684 O O . THR A 1 86 ? 13.290 -2.880 -6.543 1.00 68.75 86 THR A O 1
ATOM 687 N N . LEU A 1 87 ? 12.871 -0.718 -6.985 1.00 71.38 87 LEU A N 1
ATOM 688 C CA . LEU A 1 87 ? 13.251 -0.745 -8.405 1.00 71.38 87 LEU A CA 1
ATOM 689 C C . LEU A 1 87 ? 14.678 -1.275 -8.661 1.00 71.38 87 LEU A C 1
ATOM 691 O O . LEU A 1 87 ? 14.804 -2.229 -9.429 1.00 71.38 87 LEU A O 1
ATOM 695 N N . PRO A 1 88 ? 15.750 -0.749 -8.029 1.00 70.69 88 PRO A N 1
ATOM 696 C CA . PRO A 1 88 ? 17.098 -1.298 -8.197 1.00 70.69 88 PRO A CA 1
ATOM 697 C C . PRO A 1 88 ? 17.242 -2.684 -7.556 1.00 70.69 88 PRO A C 1
ATOM 699 O O . PRO A 1 88 ? 18.037 -3.500 -8.014 1.00 70.69 88 PRO A O 1
ATOM 702 N N . LEU A 1 89 ? 16.455 -2.978 -6.518 1.00 66.62 89 LEU A N 1
ATOM 703 C CA . LEU A 1 89 ? 16.498 -4.258 -5.814 1.00 66.62 89 LEU A CA 1
ATOM 704 C C . LEU A 1 89 ? 15.89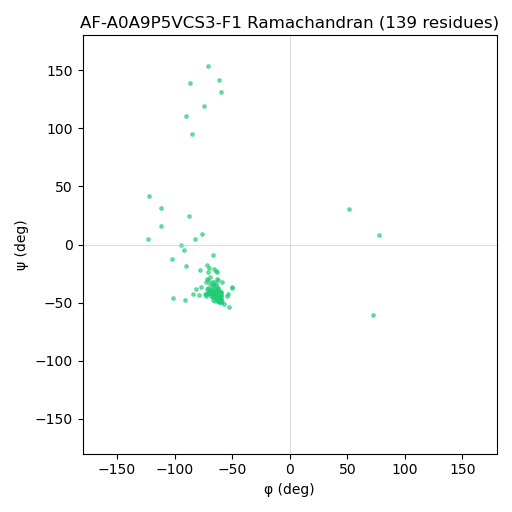8 -5.405 -6.642 1.00 66.62 89 LEU A C 1
ATOM 706 O O . LEU A 1 89 ? 16.356 -6.541 -6.538 1.00 66.62 89 LEU A O 1
ATOM 710 N N . ASN A 1 90 ? 14.932 -5.101 -7.513 1.00 67.25 90 ASN A N 1
ATOM 711 C CA . ASN A 1 90 ? 14.340 -6.052 -8.456 1.00 67.25 90 ASN A CA 1
ATOM 712 C C . ASN A 1 90 ? 15.317 -6.547 -9.534 1.00 67.25 90 ASN A C 1
ATOM 714 O O . ASN A 1 90 ? 15.005 -7.497 -10.251 1.00 67.25 90 ASN A O 1
ATOM 718 N N . LEU A 1 91 ? 16.507 -5.943 -9.632 1.00 66.75 91 LEU A N 1
ATOM 719 C CA . LEU A 1 91 ? 17.585 -6.410 -10.501 1.00 66.75 91 LEU A CA 1
ATOM 720 C C . LEU A 1 91 ? 18.202 -7.734 -10.003 1.00 66.75 91 LEU A C 1
ATOM 722 O O . LEU A 1 91 ? 18.816 -8.454 -10.787 1.00 66.75 91 LEU A O 1
ATOM 726 N N . ILE A 1 92 ? 18.023 -8.079 -8.719 1.00 74.62 92 ILE A N 1
ATOM 727 C CA . ILE A 1 92 ? 18.464 -9.356 -8.144 1.00 74.62 92 ILE A CA 1
ATOM 728 C C . ILE A 1 92 ? 17.329 -10.382 -8.298 1.00 74.62 92 ILE A C 1
ATOM 730 O O . ILE A 1 92 ? 16.306 -10.261 -7.610 1.00 74.62 92 ILE A O 1
ATOM 734 N N . PRO A 1 93 ? 17.480 -11.413 -9.153 1.00 68.19 93 PRO A N 1
ATOM 735 C CA . PRO A 1 93 ? 16.435 -12.409 -9.340 1.00 68.19 93 PRO A CA 1
ATOM 736 C C . PRO A 1 93 ? 16.147 -13.152 -8.025 1.00 68.19 93 PRO A C 1
ATOM 738 O O . PRO A 1 93 ? 17.051 -13.459 -7.247 1.00 68.19 93 PRO A O 1
ATOM 741 N N . ILE A 1 94 ? 14.863 -13.437 -7.783 1.00 74.75 94 ILE A N 1
ATOM 742 C CA . ILE A 1 94 ? 14.307 -14.139 -6.608 1.00 74.75 94 ILE A CA 1
ATOM 743 C C . ILE A 1 94 ? 14.324 -13.308 -5.312 1.00 74.75 94 ILE A C 1
ATOM 745 O O . ILE A 1 94 ? 13.255 -13.020 -4.774 1.00 74.75 94 ILE A O 1
ATOM 749 N N . LEU A 1 95 ? 15.488 -12.881 -4.814 1.00 75.56 95 LEU A N 1
ATOM 750 C CA . LEU A 1 95 ? 15.569 -12.151 -3.536 1.00 75.56 95 LEU A CA 1
ATOM 751 C C . LEU A 1 95 ? 14.936 -10.757 -3.615 1.00 75.56 95 LEU A C 1
ATOM 753 O O . LEU A 1 95 ? 14.200 -10.368 -2.708 1.00 75.56 95 LEU A O 1
ATOM 757 N N . GLY A 1 96 ? 15.167 -10.036 -4.716 1.00 68.94 96 GLY A N 1
ATOM 758 C CA . GLY A 1 96 ? 14.550 -8.732 -4.957 1.00 68.94 96 GLY A CA 1
ATOM 759 C C . GLY A 1 96 ? 13.027 -8.812 -5.007 1.00 68.94 96 GLY A C 1
ATOM 760 O O . GLY A 1 96 ? 12.347 -7.991 -4.398 1.00 68.94 96 GLY A O 1
ATOM 761 N N . GLN A 1 97 ? 12.498 -9.863 -5.639 1.00 74.88 97 GLN A N 1
ATOM 762 C CA . GLN A 1 97 ? 11.059 -10.080 -5.808 1.00 74.88 97 GLN A CA 1
ATOM 763 C C . GLN A 1 97 ? 10.358 -10.437 -4.490 1.00 74.88 97 GLN A C 1
ATOM 765 O O . GLN A 1 97 ? 9.291 -9.901 -4.193 1.00 74.88 97 GLN A O 1
ATOM 770 N N . ILE A 1 98 ? 10.966 -11.293 -3.659 1.00 78.06 98 ILE A N 1
ATOM 771 C CA . ILE A 1 98 ? 10.423 -11.636 -2.332 1.00 78.06 98 ILE A CA 1
ATOM 772 C C . ILE A 1 98 ? 10.395 -10.396 -1.432 1.00 78.06 98 ILE A C 1
ATOM 774 O O . ILE A 1 98 ? 9.388 -10.131 -0.764 1.00 78.06 98 ILE A O 1
ATOM 778 N N . LEU A 1 99 ? 11.478 -9.609 -1.426 1.00 75.50 99 LEU A N 1
ATOM 779 C CA . LEU A 1 99 ? 11.543 -8.392 -0.618 1.00 75.50 99 LEU A CA 1
ATOM 780 C C . LEU A 1 99 ? 10.551 -7.338 -1.121 1.00 75.50 99 LEU A C 1
ATOM 782 O O . LEU A 1 99 ? 9.854 -6.715 -0.321 1.00 75.50 99 LEU A O 1
ATOM 786 N N . TYR A 1 100 ? 10.439 -7.187 -2.442 1.00 73.50 100 TYR A N 1
ATOM 787 C CA . TYR A 1 100 ? 9.467 -6.313 -3.086 1.00 73.50 100 TYR A CA 1
ATOM 788 C C . TYR A 1 100 ? 8.037 -6.676 -2.678 1.00 73.50 100 TYR A C 1
ATOM 790 O O . TYR A 1 100 ? 7.301 -5.799 -2.226 1.00 73.50 100 TYR A O 1
ATOM 798 N N . ALA A 1 101 ? 7.654 -7.952 -2.785 1.00 75.38 101 ALA A N 1
ATOM 799 C CA . ALA A 1 101 ? 6.311 -8.414 -2.449 1.00 75.38 101 ALA A CA 1
ATOM 800 C C . ALA A 1 101 ? 5.996 -8.221 -0.959 1.00 75.38 101 ALA A C 1
ATOM 802 O O . ALA A 1 101 ? 4.916 -7.749 -0.610 1.00 75.38 101 ALA A O 1
ATOM 803 N N . THR A 1 102 ? 6.961 -8.508 -0.080 1.00 76.50 102 THR A N 1
ATOM 804 C CA . THR A 1 102 ? 6.781 -8.362 1.371 1.00 76.50 102 THR A CA 1
ATOM 805 C C . THR A 1 102 ? 6.615 -6.896 1.773 1.00 76.50 102 THR A C 1
ATOM 807 O O . THR A 1 102 ? 5.696 -6.555 2.516 1.00 76.50 102 THR A O 1
ATOM 810 N N . ILE A 1 103 ? 7.477 -6.004 1.273 1.00 75.88 103 ILE A N 1
ATOM 811 C CA . ILE A 1 103 ? 7.450 -4.588 1.661 1.00 75.88 103 ILE A CA 1
ATOM 812 C C . ILE A 1 103 ? 6.249 -3.873 1.024 1.00 75.88 103 ILE A C 1
ATOM 814 O O . ILE A 1 103 ? 5.556 -3.122 1.714 1.00 75.88 103 ILE A O 1
ATOM 818 N N . ASN A 1 104 ? 5.952 -4.124 -0.256 1.00 75.12 104 ASN A N 1
ATOM 819 C CA . ASN A 1 104 ? 4.774 -3.532 -0.899 1.00 75.12 104 ASN A CA 1
ATOM 820 C C . ASN A 1 104 ? 3.471 -4.075 -0.314 1.00 75.12 104 ASN A C 1
ATOM 822 O O . ASN A 1 104 ? 2.566 -3.288 -0.048 1.00 75.12 104 ASN A O 1
ATOM 826 N N . GLY A 1 105 ? 3.384 -5.383 -0.052 1.00 71.94 105 GLY A N 1
ATOM 827 C CA . GLY A 1 105 ? 2.221 -5.989 0.597 1.00 71.94 105 GLY A CA 1
ATOM 828 C C . GLY A 1 105 ? 1.967 -5.393 1.981 1.00 71.94 105 GLY A C 1
ATOM 829 O O . GLY A 1 105 ? 0.834 -5.037 2.311 1.00 71.94 105 GLY A O 1
ATOM 830 N N . TRP A 1 106 ? 3.035 -5.176 2.754 1.00 72.69 106 TRP A N 1
ATOM 831 C CA . TRP A 1 106 ? 2.962 -4.504 4.047 1.00 72.69 106 TRP A CA 1
ATOM 832 C C . TRP A 1 106 ? 2.412 -3.073 3.936 1.00 72.69 106 TRP A C 1
ATOM 834 O O . TRP A 1 106 ? 1.494 -2.700 4.666 1.00 72.69 106 TRP A O 1
ATOM 844 N N . ILE A 1 107 ? 2.950 -2.262 3.020 1.00 72.62 107 ILE A N 1
ATOM 845 C CA . ILE A 1 107 ? 2.545 -0.856 2.849 1.00 72.62 107 ILE A CA 1
ATOM 846 C C . ILE A 1 107 ? 1.120 -0.738 2.327 1.00 72.62 107 ILE A C 1
ATOM 848 O O . ILE A 1 107 ? 0.373 0.104 2.819 1.00 72.62 107 ILE A O 1
ATOM 852 N N . LEU A 1 108 ? 0.728 -1.594 1.385 1.00 72.94 108 LEU A N 1
ATOM 853 C CA . LEU A 1 108 ? -0.634 -1.636 0.867 1.00 72.94 108 LEU A CA 1
ATOM 854 C C . LEU A 1 108 ? -1.630 -1.968 1.983 1.00 72.94 108 LEU A C 1
ATOM 856 O O . LEU A 1 108 ? -2.626 -1.269 2.161 1.00 72.94 108 LEU A O 1
ATOM 860 N N . THR A 1 109 ? -1.325 -2.991 2.784 1.00 73.06 109 THR A N 1
ATOM 861 C CA . THR A 1 109 ? -2.178 -3.402 3.905 1.00 73.06 109 THR A CA 1
ATOM 862 C C . THR A 1 109 ? -2.252 -2.313 4.974 1.00 73.06 109 THR A C 1
ATOM 864 O O . THR A 1 109 ? -3.331 -2.025 5.494 1.00 73.06 109 THR A O 1
ATOM 867 N N . PHE A 1 110 ? -1.129 -1.650 5.267 1.00 69.12 110 PHE A N 1
ATOM 868 C CA . PHE A 1 110 ? -1.098 -0.497 6.164 1.00 69.12 110 PHE A CA 1
ATOM 869 C C . PHE A 1 110 ? -1.911 0.682 5.614 1.00 69.12 110 PHE A C 1
ATOM 871 O O . PHE A 1 110 ? -2.628 1.320 6.376 1.00 69.12 110 PHE A O 1
ATOM 878 N N . GLY A 1 111 ? -1.845 0.952 4.310 1.00 68.75 111 GLY A N 1
ATOM 879 C CA . GLY A 1 111 ? -2.593 2.028 3.666 1.00 68.75 111 GLY A CA 1
ATOM 880 C C . GLY A 1 111 ? -4.102 1.825 3.745 1.00 68.75 111 GLY A C 1
ATOM 881 O O . GLY A 1 111 ? -4.824 2.725 4.174 1.00 68.75 111 GLY A O 1
ATOM 882 N N . ILE A 1 112 ? -4.555 0.607 3.438 1.00 68.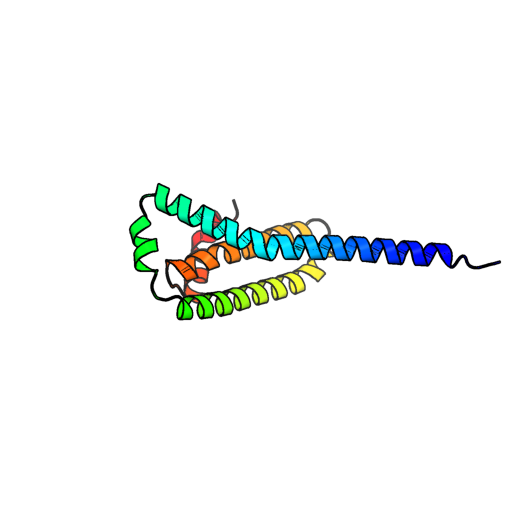50 112 ILE A N 1
ATOM 883 C CA . ILE A 1 112 ? -5.955 0.199 3.592 1.00 68.50 112 ILE A CA 1
ATOM 884 C C . ILE A 1 112 ? -6.374 0.334 5.062 1.00 68.50 112 ILE A C 1
ATOM 886 O O . ILE A 1 112 ? -7.396 0.944 5.351 1.00 68.50 112 ILE A O 1
ATOM 890 N N . ARG A 1 113 ? -5.563 -0.161 6.012 1.00 70.25 113 ARG A N 1
ATOM 891 C CA . ARG A 1 113 ? -5.845 -0.088 7.458 1.00 70.25 113 ARG A CA 1
ATOM 892 C C . ARG A 1 113 ? -5.893 1.346 7.996 1.00 70.25 113 ARG A C 1
ATOM 894 O O . ARG A 1 113 ? -6.724 1.648 8.849 1.00 70.25 113 ARG A O 1
ATOM 901 N N . PHE A 1 114 ? -5.008 2.217 7.521 1.00 66.00 114 PHE A N 1
ATOM 902 C CA . PHE A 1 114 ? -4.895 3.589 8.000 1.00 66.00 114 PHE A CA 1
ATOM 903 C C . PHE A 1 114 ? -6.125 4.426 7.649 1.00 66.00 114 PHE A C 1
ATOM 905 O O . PHE A 1 114 ? -6.523 5.257 8.462 1.00 66.00 114 PHE A O 1
ATOM 912 N N . HIS A 1 115 ? -6.752 4.189 6.491 1.00 64.50 115 HIS A N 1
ATOM 913 C CA . HIS A 1 115 ? -8.011 4.851 6.143 1.00 64.50 115 HIS A CA 1
ATOM 914 C C . HIS A 1 115 ? -9.066 4.632 7.247 1.00 64.50 115 HIS A C 1
ATOM 916 O O . HIS A 1 115 ? -9.637 5.592 7.763 1.00 64.50 115 HIS A O 1
ATOM 922 N N . TYR A 1 116 ? -9.179 3.397 7.748 1.00 62.81 116 TYR A N 1
ATOM 923 C CA . TYR A 1 116 ? -10.065 3.048 8.864 1.00 62.81 116 TYR A CA 1
ATOM 924 C C . TYR A 1 116 ? -9.651 3.668 10.209 1.00 62.81 116 TYR A C 1
ATOM 926 O O . TYR A 1 116 ? -10.495 4.183 10.947 1.00 62.81 116 TYR A O 1
ATOM 934 N N . ASP A 1 117 ? -8.361 3.631 10.563 1.00 61.00 117 ASP A N 1
ATOM 935 C CA . ASP A 1 117 ? -7.876 4.232 11.818 1.00 61.00 117 ASP A CA 1
ATOM 936 C C . ASP A 1 117 ? -8.062 5.762 11.831 1.00 61.00 117 ASP A C 1
ATOM 938 O O . ASP A 1 117 ? -8.349 6.354 12.879 1.00 61.00 117 ASP A O 1
ATOM 942 N N . ALA A 1 118 ? -7.931 6.404 10.668 1.00 60.69 118 ALA A N 1
ATOM 943 C CA . ALA A 1 118 ? -8.131 7.835 10.500 1.00 60.69 118 ALA A CA 1
ATOM 944 C C . ALA A 1 118 ? -9.616 8.226 10.580 1.00 60.69 118 ALA A C 1
ATOM 946 O O . ALA A 1 118 ? -9.937 9.192 11.276 1.00 60.69 118 ALA A O 1
ATOM 947 N N . GLU A 1 119 ? -10.519 7.483 9.928 1.00 59.91 119 GLU A N 1
ATOM 948 C CA . GLU A 1 119 ? -11.951 7.819 9.882 1.00 59.91 119 GLU A CA 1
ATOM 949 C C . GLU A 1 119 ? -12.728 7.474 11.157 1.00 59.91 119 GLU A C 1
ATOM 951 O O . GLU A 1 119 ? -13.632 8.215 11.549 1.00 59.91 119 GLU A O 1
ATOM 956 N N . ILE A 1 120 ? -12.390 6.363 11.817 1.00 61.09 120 ILE A N 1
ATOM 957 C CA . ILE A 1 120 ? -13.199 5.815 12.919 1.00 61.09 120 ILE A CA 1
ATOM 958 C C . ILE A 1 120 ? -12.587 6.162 14.267 1.00 61.09 120 ILE A C 1
ATOM 960 O O . ILE A 1 120 ? -13.285 6.578 15.194 1.00 61.09 120 ILE A O 1
ATOM 964 N N . ARG A 1 121 ? -11.269 5.978 14.395 1.00 59.75 121 ARG A N 1
ATOM 965 C CA . ARG A 1 121 ? -10.553 6.196 15.658 1.00 59.75 121 ARG A CA 1
ATOM 966 C C . ARG A 1 121 ? -10.011 7.619 15.775 1.00 59.75 121 ARG A C 1
ATOM 968 O O . ARG A 1 121 ? -9.493 7.965 16.833 1.00 59.75 121 ARG A O 1
ATOM 975 N N . ASN A 1 122 ? -10.141 8.444 14.727 1.00 61.66 122 ASN A N 1
ATOM 976 C CA . ASN A 1 122 ? -9.586 9.799 14.660 1.00 61.66 122 ASN A CA 1
ATOM 977 C C . ASN A 1 122 ? -8.084 9.846 15.012 1.00 61.66 122 ASN A C 1
ATOM 979 O O . ASN A 1 122 ? -7.599 10.839 15.557 1.00 61.66 122 ASN A O 1
ATOM 983 N N . MET A 1 123 ? -7.338 8.773 14.728 1.00 58.94 123 MET A N 1
ATOM 984 C CA . MET A 1 123 ? -5.943 8.658 15.151 1.00 58.94 123 MET A CA 1
ATOM 985 C C . MET A 1 123 ? -4.986 9.296 14.136 1.00 58.94 123 MET A C 1
ATOM 987 O O . MET A 1 123 ? -5.154 9.122 12.928 1.00 58.94 123 MET A O 1
ATOM 991 N N . PRO A 1 124 ? -3.944 10.015 14.592 1.00 61.03 124 PRO A N 1
ATOM 992 C CA . PRO A 1 124 ? -2.916 10.539 13.703 1.00 61.03 124 PRO A CA 1
ATOM 993 C C . PRO A 1 124 ? -2.019 9.419 13.146 1.00 61.03 124 PRO A C 1
ATOM 995 O O . PRO A 1 124 ? -1.786 8.394 13.793 1.00 61.03 124 PRO A O 1
ATOM 998 N N . VAL A 1 125 ? -1.438 9.660 11.963 1.00 59.47 125 VAL A N 1
ATOM 999 C CA . VAL A 1 125 ? -0.538 8.736 11.231 1.00 59.47 125 VAL A CA 1
ATOM 1000 C C . VAL A 1 125 ? 0.588 8.180 12.108 1.00 59.47 125 VAL A C 1
ATOM 1002 O O . VAL A 1 125 ? 0.955 7.012 11.988 1.00 59.47 125 VAL A O 1
ATOM 1005 N N . SER A 1 126 ? 1.145 8.993 13.009 1.00 63.16 126 SER A N 1
ATOM 1006 C CA . SER A 1 126 ? 2.228 8.585 13.912 1.00 63.16 126 SER A CA 1
ATOM 1007 C C . SER A 1 126 ? 1.789 7.527 14.930 1.00 63.16 126 SER A C 1
ATOM 1009 O O . SER A 1 126 ? 2.558 6.618 15.245 1.00 63.16 126 SER A O 1
ATOM 1011 N N . GLN A 1 127 ? 0.549 7.614 15.415 1.00 65.50 127 GLN A N 1
ATOM 1012 C CA . GLN A 1 127 ? -0.000 6.701 16.412 1.00 65.50 127 GLN A CA 1
ATOM 1013 C C . GLN A 1 127 ? -0.423 5.373 15.776 1.00 65.50 127 GLN A C 1
ATOM 1015 O O . GLN A 1 127 ? -0.040 4.321 16.288 1.00 65.50 127 GLN A O 1
ATOM 1020 N N . SER A 1 128 ? -1.091 5.416 14.617 1.00 63.88 128 SER A N 1
ATOM 1021 C CA . SER A 1 128 ? -1.435 4.207 13.848 1.00 63.88 128 SER A CA 1
ATOM 1022 C C . SER A 1 128 ? -0.176 3.450 13.398 1.00 63.88 128 SER A C 1
ATOM 1024 O O . SER A 1 128 ? -0.090 2.234 13.560 1.00 63.88 128 SER A O 1
ATOM 1026 N N . ARG A 1 129 ? 0.886 4.155 12.969 1.00 65.31 129 ARG A N 1
ATOM 1027 C CA . ARG A 1 129 ? 2.176 3.523 12.629 1.00 65.31 129 ARG A CA 1
ATOM 1028 C C . ARG A 1 129 ? 2.803 2.788 13.811 1.00 65.31 129 ARG A C 1
ATOM 1030 O O . ARG A 1 129 ? 3.337 1.696 13.633 1.00 65.31 129 ARG A O 1
ATOM 1037 N N . ARG A 1 130 ? 2.754 3.373 15.012 1.00 70.19 130 ARG A N 1
ATOM 1038 C CA . ARG A 1 130 ? 3.321 2.760 16.223 1.00 70.19 130 ARG A CA 1
ATOM 1039 C C . ARG A 1 130 ? 2.558 1.497 16.625 1.00 70.19 130 ARG A C 1
ATOM 1041 O O . ARG A 1 130 ? 3.181 0.514 17.013 1.00 70.19 130 ARG A O 1
ATOM 1048 N N . GLU A 1 131 ? 1.235 1.501 16.480 1.00 69.94 131 GLU A N 1
ATOM 1049 C CA . GLU A 1 131 ? 0.393 0.332 16.757 1.00 69.94 131 GLU A CA 1
ATOM 1050 C C . GLU A 1 131 ? 0.575 -0.769 15.695 1.00 69.94 131 GLU A C 1
ATOM 1052 O O . GLU A 1 131 ? 0.750 -1.937 16.043 1.00 69.94 131 GLU A O 1
ATOM 1057 N N . ALA A 1 132 ? 0.656 -0.400 14.413 1.00 65.50 132 ALA A N 1
ATOM 1058 C CA . ALA A 1 132 ? 0.952 -1.331 13.323 1.00 65.50 132 ALA A CA 1
ATOM 1059 C C . ALA A 1 132 ? 2.348 -1.966 13.457 1.00 65.50 132 ALA A C 1
ATOM 1061 O O . ALA A 1 132 ? 2.513 -3.162 13.224 1.00 65.50 132 ALA A O 1
ATOM 1062 N N . TRP A 1 133 ? 3.350 -1.198 13.899 1.00 67.38 133 TRP A N 1
ATOM 1063 C CA . TRP A 1 133 ? 4.698 -1.712 14.163 1.00 67.38 133 TRP A CA 1
ATOM 1064 C C . TRP A 1 133 ? 4.740 -2.683 15.353 1.00 67.38 133 TRP A C 1
ATOM 1066 O O . TRP A 1 133 ? 5.526 -3.628 15.340 1.00 67.38 133 TRP A O 1
ATOM 1076 N N . GLY A 1 134 ? 3.881 -2.485 16.358 1.00 68.88 134 GLY A N 1
ATOM 1077 C CA . GLY A 1 134 ? 3.740 -3.397 17.496 1.00 68.88 134 GLY A CA 1
ATOM 1078 C C . GLY A 1 134 ? 3.069 -4.730 17.144 1.00 68.88 134 GLY A C 1
ATOM 1079 O O . GLY A 1 134 ? 3.310 -5.726 17.818 1.00 68.88 134 GLY A O 1
ATOM 1080 N N . ARG A 1 135 ? 2.271 -4.777 16.068 1.00 68.00 135 ARG A N 1
ATOM 1081 C CA . ARG A 1 135 ? 1.533 -5.973 15.622 1.00 68.00 135 ARG A CA 1
ATOM 1082 C C . ARG A 1 135 ? 2.031 -6.547 14.299 1.00 68.00 135 ARG A C 1
ATOM 1084 O O . ARG A 1 135 ? 1.258 -7.132 13.552 1.00 68.00 135 ARG A O 1
ATOM 1091 N N . LYS A 1 136 ? 3.326 -6.417 13.997 1.00 60.66 136 LYS A N 1
ATOM 1092 C CA . LYS A 1 136 ? 3.897 -6.881 12.721 1.00 60.66 136 LYS A CA 1
ATOM 1093 C C . LYS A 1 136 ? 3.547 -8.310 12.322 1.00 60.66 136 LYS A C 1
ATOM 1095 O O . LYS A 1 136 ? 3.317 -8.552 11.148 1.00 60.66 136 LYS A O 1
ATOM 1100 N N . SER A 1 137 ? 3.454 -9.245 13.264 1.00 60.06 137 SER A N 1
ATOM 1101 C CA . SER A 1 137 ? 3.150 -10.638 12.912 1.00 60.06 137 SER A CA 1
ATOM 1102 C C . SER A 1 137 ? 1.705 -10.874 12.453 1.00 60.06 137 SER A C 1
ATOM 1104 O O . SER A 1 137 ? 1.451 -11.886 11.808 1.00 60.06 137 SER A O 1
ATOM 1106 N N . GLU A 1 138 ? 0.768 -9.962 12.740 1.00 60.84 138 GLU A N 1
ATOM 1107 C CA . GLU A 1 138 ? -0.636 -10.060 12.303 1.00 60.84 138 GLU A CA 1
ATOM 1108 C C . GLU A 1 138 ? -0.827 -9.670 10.828 1.00 60.84 138 GLU A C 1
ATOM 1110 O O . GLU A 1 138 ? -1.810 -10.067 10.215 1.00 60.84 138 GLU A O 1
ATOM 1115 N N . TYR A 1 139 ? 0.107 -8.904 10.259 1.00 52.62 139 TYR A N 1
ATOM 1116 C CA . TYR A 1 139 ? 0.023 -8.364 8.896 1.00 52.62 139 TYR A CA 1
ATOM 1117 C C . TYR A 1 139 ? 0.885 -9.132 7.875 1.00 52.62 139 TYR A C 1
ATOM 1119 O O . TYR A 1 139 ? 0.742 -8.902 6.679 1.00 52.62 139 TYR A O 1
ATOM 1127 N N . THR A 1 140 ? 1.786 -10.014 8.327 1.00 50.62 140 THR A N 1
ATOM 1128 C CA . THR A 1 140 ? 2.717 -10.778 7.465 1.00 50.62 140 THR A CA 1
ATOM 1129 C C . THR A 1 140 ? 2.403 -12.282 7.427 1.00 50.62 140 THR A C 1
ATOM 1131 O O . THR A 1 140 ? 3.269 -13.074 7.059 1.00 50.62 140 THR A O 1
ATOM 1134 N N . ARG A 1 141 ? 1.209 -12.695 7.868 1.00 37.81 141 ARG A N 1
ATOM 1135 C CA . ARG A 1 141 ? 0.751 -14.092 7.801 1.00 37.81 141 ARG A CA 1
ATOM 1136 C C . ARG A 1 141 ? -0.034 -14.377 6.534 1.00 37.81 141 ARG A C 1
ATOM 1138 O O . ARG A 1 141 ? -0.826 -13.497 6.138 1.00 37.81 141 ARG A O 1
#